Protein AF-A0AAU5IG30-F1 (afdb_monomer_lite)

pLDDT: mean 88.31, std 13.95, range [46.56, 98.06]

Secondary structure (DSSP, 8-state):
----TT---HHHHHHHHHHHHTTSS---TT-EEETTEEE---GGGG-HHHHHHHHHHHHHHHHHHTT-

Structure (mmCIF, N/CA/C/O backbone):
data_AF-A0AAU5IG30-F1
#
_entry.id   AF-A0AAU5IG30-F1
#
loop_
_atom_site.group_PDB
_atom_site.id
_atom_site.type_symbol
_atom_site.label_atom_id
_atom_site.label_alt_id
_atom_site.label_comp_id
_atom_site.label_asym_id
_atom_site.label_entity_id
_atom_site.label_seq_id
_atom_site.pdbx_PDB_ins_code
_atom_site.Cartn_x
_atom_site.Cartn_y
_atom_site.Cartn_z
_atom_site.occupancy
_atom_site.B_iso_or_equiv
_atom_site.auth_seq_id
_atom_site.auth_comp_id
_atom_site.auth_asym_id
_atom_site.auth_atom_id
_atom_site.pdbx_PDB_model_num
ATOM 1 N N . MET A 1 1 ? 7.237 30.198 -10.769 1.00 46.56 1 MET A N 1
ATOM 2 C CA . MET A 1 1 ? 6.719 28.952 -10.165 1.00 46.56 1 MET A CA 1
ATOM 3 C C . MET A 1 1 ? 7.870 27.966 -10.084 1.00 46.56 1 MET A C 1
ATOM 5 O O . MET A 1 1 ? 8.314 27.484 -11.116 1.00 46.56 1 MET A O 1
ATOM 9 N N . THR A 1 2 ? 8.417 27.743 -8.896 1.00 54.66 2 THR A N 1
ATOM 10 C CA . THR A 1 2 ? 9.445 26.725 -8.653 1.00 54.66 2 THR A CA 1
ATOM 11 C C . THR A 1 2 ? 8.755 25.368 -8.529 1.00 54.66 2 THR A C 1
ATOM 13 O O . THR A 1 2 ? 7.964 25.157 -7.616 1.00 54.66 2 THR A O 1
ATOM 16 N N . LEU A 1 3 ? 8.995 24.469 -9.487 1.00 61.44 3 LEU A N 1
ATOM 17 C CA . LEU A 1 3 ? 8.550 23.077 -9.402 1.00 61.44 3 LEU A CA 1
ATOM 18 C C . LEU A 1 3 ? 9.299 22.398 -8.254 1.00 61.44 3 LEU A C 1
ATOM 20 O O . LEU A 1 3 ? 10.529 22.417 -8.229 1.00 61.44 3 LEU A O 1
ATOM 24 N N . THR A 1 4 ? 8.575 21.794 -7.313 1.00 61.03 4 THR A N 1
ATOM 25 C CA . THR A 1 4 ? 9.174 20.916 -6.307 1.00 61.03 4 THR A CA 1
ATOM 26 C C . THR A 1 4 ? 9.850 19.761 -7.058 1.00 61.03 4 THR A C 1
ATOM 28 O O . THR A 1 4 ? 9.151 19.029 -7.763 1.00 61.03 4 THR A O 1
ATOM 31 N N . PRO A 1 5 ? 11.173 19.553 -6.938 1.00 59.25 5 PRO A N 1
ATOM 32 C CA . PRO A 1 5 ? 11.916 18.571 -7.743 1.00 59.25 5 PRO A CA 1
ATOM 33 C C . PRO A 1 5 ? 11.518 17.102 -7.490 1.00 59.25 5 PRO A C 1
ATOM 35 O O . PRO A 1 5 ? 12.050 16.198 -8.122 1.00 59.25 5 PRO A O 1
ATOM 38 N N . PHE A 1 6 ? 10.555 16.863 -6.596 1.00 60.66 6 PHE A N 1
ATOM 39 C CA . PHE A 1 6 ? 10.052 15.551 -6.190 1.00 60.66 6 PHE A CA 1
ATOM 40 C C . PHE A 1 6 ? 8.652 15.216 -6.717 1.00 60.66 6 PHE A C 1
ATOM 42 O O . PHE A 1 6 ? 8.107 14.168 -6.368 1.00 60.66 6 PHE A O 1
ATOM 49 N N . ALA A 1 7 ? 8.038 16.088 -7.518 1.00 72.62 7 ALA A N 1
ATOM 50 C CA . ALA A 1 7 ? 6.704 15.829 -8.039 1.00 72.62 7 ALA A CA 1
ATOM 51 C C . ALA A 1 7 ? 6.764 14.767 -9.151 1.00 72.62 7 ALA A C 1
ATOM 53 O O . ALA A 1 7 ? 7.025 15.074 -10.315 1.00 72.62 7 ALA A O 1
ATOM 54 N N . THR A 1 8 ? 6.509 13.507 -8.794 1.00 83.81 8 THR A N 1
ATOM 55 C CA . THR A 1 8 ? 6.254 12.443 -9.768 1.00 83.81 8 THR A CA 1
ATOM 56 C C . THR A 1 8 ? 5.096 12.874 -10.669 1.00 83.81 8 THR A C 1
ATOM 58 O O . THR A 1 8 ? 4.004 13.187 -10.192 1.00 83.81 8 THR A O 1
ATOM 61 N N . SER A 1 9 ? 5.329 12.918 -11.984 1.00 89.94 9 SER A N 1
ATOM 62 C CA . SER A 1 9 ? 4.272 13.274 -12.934 1.00 89.94 9 SER A CA 1
ATOM 63 C C . SER A 1 9 ? 3.146 12.234 -12.904 1.00 89.94 9 SER A C 1
ATOM 65 O O . SER A 1 9 ? 3.385 11.065 -12.600 1.00 89.94 9 SER A O 1
ATOM 67 N N . ARG A 1 10 ? 1.920 12.617 -13.289 1.00 92.62 10 ARG A N 1
ATOM 68 C CA . ARG A 1 10 ? 0.789 11.668 -13.364 1.00 92.62 10 ARG A CA 1
ATOM 69 C C . ARG A 1 10 ? 1.098 10.464 -14.260 1.00 92.62 10 ARG A C 1
ATOM 71 O O . ARG A 1 10 ? 0.746 9.344 -13.913 1.00 92.62 10 ARG A O 1
ATOM 78 N N . ASN A 1 11 ? 1.779 10.691 -15.387 1.00 95.06 11 ASN A N 1
ATOM 79 C CA . ASN A 1 11 ? 2.172 9.623 -16.309 1.00 95.06 11 ASN A CA 1
ATOM 80 C C . ASN A 1 11 ? 3.171 8.660 -15.646 1.00 95.06 11 ASN A C 1
ATOM 82 O O . ASN A 1 11 ? 2.981 7.448 -15.675 1.00 95.06 11 A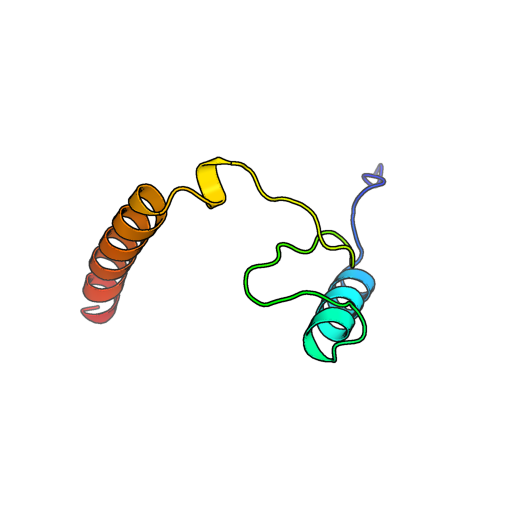SN A O 1
ATOM 86 N N . THR A 1 12 ? 4.182 9.209 -14.969 1.00 94.19 12 THR A N 1
ATOM 87 C CA . THR A 1 12 ? 5.182 8.426 -14.234 1.00 94.19 12 THR A CA 1
ATOM 88 C C . THR A 1 12 ? 4.546 7.618 -13.099 1.00 94.19 12 THR A C 1
ATOM 90 O O . THR A 1 12 ? 4.837 6.435 -12.961 1.00 94.19 12 THR A O 1
ATOM 93 N N . ALA A 1 13 ? 3.628 8.215 -12.332 1.00 93.94 13 ALA A N 1
ATOM 94 C CA . ALA A 1 13 ? 2.893 7.522 -11.273 1.00 93.94 13 ALA A CA 1
ATOM 95 C C . ALA A 1 13 ? 2.047 6.364 -11.828 1.00 93.94 13 ALA A C 1
ATOM 97 O O . ALA A 1 13 ? 2.074 5.264 -11.283 1.00 93.94 13 ALA A O 1
ATOM 98 N N . GLY A 1 14 ? 1.353 6.590 -12.950 1.00 95.81 14 GLY A N 1
ATOM 99 C CA . GLY A 1 14 ? 0.581 5.548 -13.627 1.00 95.81 14 GLY A CA 1
ATOM 100 C C . GLY A 1 14 ? 1.452 4.387 -14.105 1.00 95.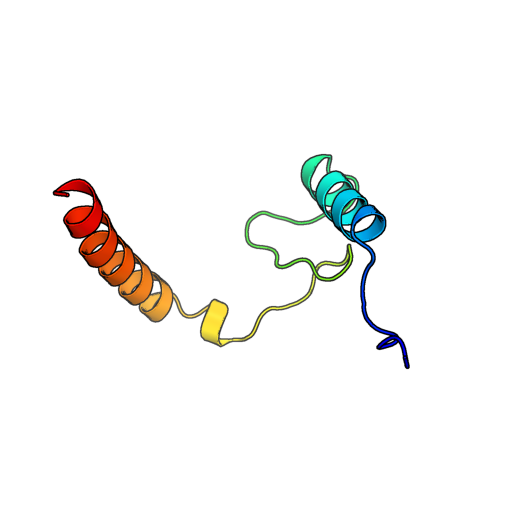81 14 GLY A C 1
ATOM 101 O O . GLY A 1 14 ? 1.068 3.231 -13.952 1.00 95.81 14 GLY A O 1
ATOM 102 N N . ARG A 1 15 ? 2.653 4.678 -14.619 1.00 97.06 15 ARG A N 1
ATOM 103 C CA . ARG A 1 15 ? 3.607 3.639 -15.017 1.00 97.06 15 ARG A CA 1
ATOM 104 C C . ARG A 1 15 ? 4.099 2.817 -13.827 1.00 97.06 15 ARG A C 1
ATOM 106 O O . ARG A 1 15 ? 4.076 1.599 -13.912 1.00 97.06 15 ARG A O 1
ATOM 113 N N . 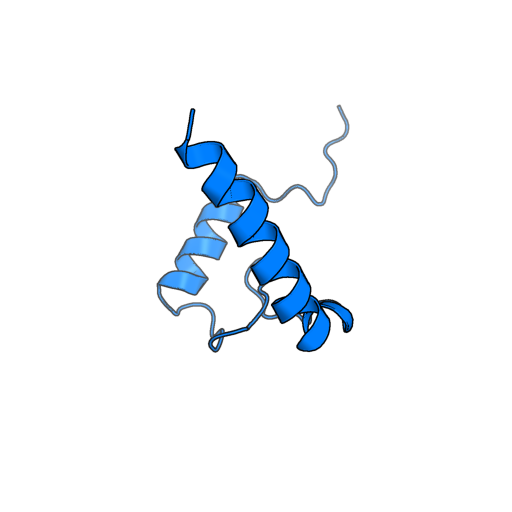HIS A 1 16 ? 4.455 3.458 -12.712 1.00 95.81 16 HIS A N 1
ATOM 114 C CA . HIS A 1 16 ? 4.843 2.737 -11.495 1.00 95.81 16 HIS A CA 1
ATOM 115 C C . HIS A 1 16 ? 3.735 1.811 -10.983 1.00 95.81 16 HIS A C 1
ATOM 117 O O . HIS A 1 16 ? 4.017 0.679 -10.606 1.00 95.81 16 HIS A O 1
ATOM 123 N N . LEU A 1 17 ? 2.477 2.265 -11.006 1.00 95.75 17 LEU A N 1
ATOM 124 C CA . LEU A 1 17 ? 1.338 1.420 -10.647 1.00 95.75 17 LEU A CA 1
ATOM 125 C C . LEU A 1 17 ? 1.208 0.218 -11.594 1.00 95.75 17 LEU A C 1
ATOM 127 O O . LEU A 1 17 ? 1.054 -0.910 -11.131 1.00 95.75 17 LEU A O 1
ATOM 131 N N . ALA A 1 18 ? 1.289 0.450 -12.907 1.00 97.56 18 ALA A N 1
ATOM 132 C CA . ALA A 1 18 ? 1.212 -0.618 -13.901 1.00 97.56 18 ALA A CA 1
ATOM 133 C C . ALA A 1 18 ? 2.338 -1.647 -13.725 1.00 97.56 18 ALA A C 1
ATOM 135 O O . ALA A 1 18 ? 2.075 -2.844 -13.789 1.00 97.56 18 ALA A O 1
ATOM 136 N N . ASP A 1 19 ? 3.564 -1.199 -13.445 1.00 97.38 19 ASP A N 1
ATOM 137 C CA . ASP A 1 19 ? 4.713 -2.081 -13.231 1.00 97.38 19 ASP A CA 1
ATOM 138 C C . ASP A 1 19 ? 4.516 -3.001 -12.011 1.00 97.38 19 ASP A C 1
ATOM 140 O O . ASP A 1 19 ? 4.884 -4.173 -12.071 1.00 97.38 19 ASP A O 1
ATOM 144 N N . VAL A 1 20 ? 3.886 -2.518 -10.932 1.00 96.62 20 VAL A N 1
ATOM 145 C CA . VAL A 1 20 ? 3.535 -3.351 -9.766 1.00 96.62 20 VAL A CA 1
ATOM 146 C C . VAL A 1 20 ? 2.432 -4.351 -10.114 1.00 96.62 20 VAL A C 1
ATOM 148 O O . VAL A 1 20 ? 2.578 -5.542 -9.855 1.00 96.62 20 VAL A O 1
ATOM 151 N N . VAL A 1 21 ? 1.343 -3.892 -10.739 1.00 95.44 21 VAL A N 1
ATOM 152 C CA . VAL A 1 21 ? 0.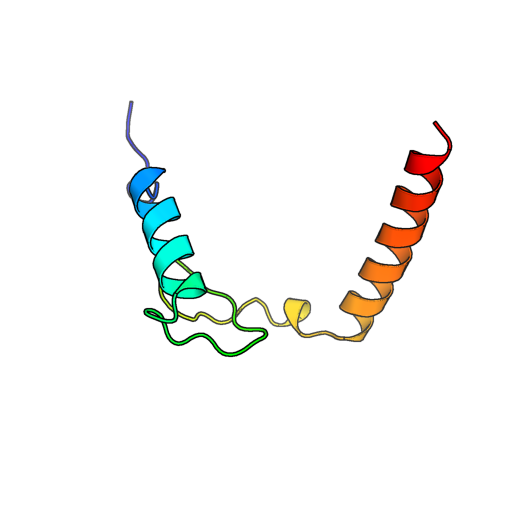181 -4.739 -11.070 1.00 95.44 21 VAL A CA 1
ATOM 153 C C . VAL A 1 21 ? 0.537 -5.839 -12.074 1.00 95.44 21 VAL A C 1
ATOM 155 O O . VAL A 1 21 ? 0.041 -6.957 -11.965 1.00 95.44 21 VAL A O 1
ATOM 158 N N . LEU A 1 22 ? 1.404 -5.540 -13.044 1.00 96.88 22 LEU A N 1
ATOM 159 C CA . LEU A 1 22 ? 1.848 -6.491 -14.067 1.00 96.88 22 LEU A CA 1
ATOM 160 C C . LEU A 1 22 ? 3.003 -7.392 -13.596 1.00 96.88 22 LEU A C 1
ATOM 162 O O . LEU A 1 22 ? 3.443 -8.254 -14.353 1.00 96.88 22 LEU A O 1
ATOM 166 N N . GLY A 1 23 ? 3.504 -7.205 -12.370 1.00 95.44 23 GLY A N 1
ATOM 167 C CA . GLY A 1 23 ? 4.604 -7.993 -11.811 1.00 95.44 23 GLY A CA 1
ATOM 168 C C . GLY A 1 23 ? 5.990 -7.641 -12.363 1.00 95.44 23 GLY A C 1
ATOM 169 O O . GLY A 1 23 ? 6.952 -8.356 -12.086 1.00 95.44 23 GLY A O 1
ATOM 170 N N . THR A 1 24 ? 6.122 -6.542 -13.112 1.00 97.25 24 THR A N 1
ATOM 171 C CA . THR A 1 24 ? 7.421 -6.002 -13.551 1.00 97.25 24 THR A CA 1
ATOM 172 C C . THR A 1 24 ? 8.263 -5.566 -12.350 1.00 97.25 24 THR A C 1
ATOM 174 O O . THR A 1 24 ? 9.473 -5.788 -12.328 1.00 97.25 24 THR A O 1
ATOM 177 N N . THR A 1 25 ? 7.629 -4.966 -11.337 1.00 96.44 25 THR A N 1
ATOM 178 C CA . THR A 1 25 ? 8.244 -4.675 -10.038 1.00 96.44 25 THR A CA 1
ATOM 179 C C . THR A 1 25 ? 7.942 -5.824 -9.071 1.00 96.44 25 THR A C 1
ATOM 181 O O . THR A 1 25 ? 6.780 -6.002 -8.702 1.00 96.44 25 THR A O 1
ATOM 184 N N . PRO A 1 26 ? 8.952 -6.589 -8.608 1.00 95.12 26 PRO A N 1
ATOM 185 C CA . PRO A 1 26 ? 8.739 -7.650 -7.630 1.00 95.12 26 PRO A CA 1
ATOM 186 C C . PRO A 1 26 ? 8.340 -7.052 -6.277 1.00 95.12 26 PRO A C 1
ATOM 188 O O . PRO A 1 26 ? 9.166 -6.458 -5.586 1.00 95.12 26 PRO A O 1
ATOM 191 N N . ALA A 1 27 ? 7.073 -7.208 -5.905 1.00 94.88 27 ALA A N 1
ATOM 192 C CA . ALA A 1 27 ? 6.519 -6.734 -4.644 1.00 94.88 27 ALA A CA 1
ATOM 193 C C . ALA A 1 27 ? 5.593 -7.818 -4.066 1.00 94.88 27 ALA A C 1
ATOM 195 O O . ALA A 1 27 ? 4.454 -7.948 -4.517 1.00 94.88 27 ALA A O 1
ATOM 196 N N . PRO A 1 28 ? 6.069 -8.638 -3.109 1.00 92.25 28 PRO A N 1
ATOM 197 C CA . PRO A 1 28 ? 5.219 -9.595 -2.405 1.00 92.25 28 PRO A CA 1
ATOM 198 C C . PRO A 1 28 ? 3.996 -8.920 -1.772 1.00 92.25 28 PRO A C 1
ATOM 200 O O . PRO A 1 28 ? 4.043 -7.735 -1.429 1.00 92.25 28 PRO A O 1
ATOM 203 N N . THR A 1 29 ? 2.918 -9.677 -1.561 1.00 90.56 29 THR A N 1
ATOM 204 C CA . THR A 1 29 ? 1.732 -9.190 -0.841 1.00 90.56 29 THR A CA 1
ATOM 205 C C . THR A 1 29 ? 2.126 -8.555 0.494 1.00 90.56 29 THR A C 1
ATOM 207 O O . THR A 1 29 ? 2.922 -9.120 1.240 1.00 90.56 29 THR A O 1
ATOM 210 N N . GLY A 1 30 ? 1.582 -7.367 0.775 1.00 89.38 30 GLY A N 1
ATOM 211 C CA . GLY A 1 30 ? 1.914 -6.576 1.966 1.00 89.38 30 GLY A CA 1
ATOM 212 C C . GLY A 1 30 ? 3.112 -5.630 1.803 1.00 89.38 30 GLY A C 1
ATOM 213 O O . GLY A 1 30 ? 3.432 -4.893 2.731 1.00 89.38 30 GLY A O 1
ATOM 214 N N . SER A 1 31 ? 3.772 -5.605 0.640 1.00 92.50 31 SER A N 1
ATOM 215 C CA . SER A 1 31 ? 4.859 -4.651 0.377 1.00 92.50 31 SER A CA 1
ATOM 216 C C . SER A 1 31 ? 4.334 -3.227 0.195 1.00 92.50 31 SER A C 1
ATOM 218 O O . SER A 1 31 ? 3.386 -2.999 -0.556 1.00 92.50 31 SER A O 1
ATOM 220 N N . CYS A 1 32 ? 5.017 -2.254 0.798 1.00 92.94 32 CYS A N 1
ATOM 221 C CA . CYS A 1 32 ? 4.883 -0.850 0.420 1.00 92.94 32 CYS A CA 1
ATOM 222 C C . CYS A 1 32 ? 5.815 -0.563 -0.770 1.00 92.94 32 CYS A C 1
ATOM 224 O O . CYS A 1 32 ? 6.941 -1.063 -0.812 1.00 92.94 32 CYS A O 1
ATOM 226 N N . VAL A 1 33 ? 5.349 0.208 -1.757 1.00 94.56 33 VAL A N 1
ATOM 227 C CA . VAL A 1 33 ? 6.132 0.563 -2.951 1.00 94.56 33 VAL A CA 1
ATOM 228 C C . VAL A 1 33 ? 6.219 2.080 -3.083 1.00 94.56 33 VAL A C 1
ATOM 230 O O . VAL A 1 33 ? 5.209 2.742 -3.315 1.00 94.56 33 VAL A O 1
ATOM 233 N N . ASP A 1 34 ? 7.436 2.621 -3.022 1.00 93.12 34 ASP A N 1
ATOM 234 C CA . ASP A 1 34 ? 7.741 4.019 -3.326 1.00 93.12 34 ASP A CA 1
ATOM 235 C C . ASP A 1 34 ? 8.431 4.131 -4.692 1.00 93.12 34 ASP A C 1
ATOM 237 O O . ASP A 1 34 ? 9.486 3.544 -4.936 1.00 93.12 34 ASP A O 1
ATOM 241 N N . ARG A 1 35 ? 7.817 4.884 -5.616 1.00 91.06 35 ARG A N 1
ATOM 242 C CA . ARG A 1 35 ? 8.367 5.201 -6.956 1.00 91.06 35 ARG A CA 1
ATOM 243 C C . ARG A 1 35 ? 8.954 3.987 -7.702 1.00 91.06 35 ARG A C 1
ATOM 245 O O . ARG A 1 35 ? 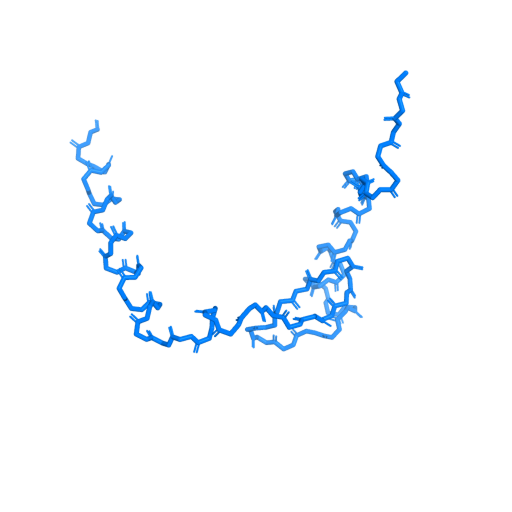10.001 4.072 -8.344 1.00 91.06 35 ARG A O 1
ATOM 252 N N . GLY A 1 36 ? 8.265 2.847 -7.624 1.00 92.00 36 GLY A N 1
ATOM 253 C CA . GLY A 1 36 ? 8.649 1.601 -8.300 1.00 92.00 36 GLY A CA 1
ATOM 254 C C . GLY A 1 36 ? 9.662 0.735 -7.545 1.00 92.00 36 GLY A C 1
ATOM 255 O O . GLY A 1 36 ? 10.178 -0.225 -8.117 1.00 92.00 36 GLY A O 1
ATOM 256 N N . ARG A 1 37 ? 9.956 1.048 -6.280 1.00 93.12 37 ARG A N 1
ATOM 257 C CA . ARG A 1 37 ? 10.810 0.245 -5.400 1.00 93.12 37 ARG A CA 1
ATOM 258 C C . ARG A 1 37 ? 10.038 -0.179 -4.167 1.00 93.12 37 ARG A C 1
ATOM 260 O O . ARG A 1 37 ? 9.309 0.624 -3.602 1.00 93.12 37 ARG A O 1
ATOM 267 N N . VAL A 1 38 ? 10.224 -1.425 -3.745 1.00 95.00 38 VAL A N 1
ATOM 268 C CA . VAL A 1 38 ? 9.767 -1.842 -2.419 1.00 95.00 38 VAL A CA 1
ATOM 269 C C . VAL A 1 38 ? 10.545 -1.038 -1.386 1.00 95.00 38 VAL A C 1
ATOM 271 O O . VAL A 1 38 ? 11.777 -1.020 -1.423 1.00 95.00 38 VAL A O 1
ATOM 274 N N . ASP A 1 39 ? 9.817 -0.375 -0.499 1.00 94.44 39 ASP A N 1
ATOM 275 C CA . ASP A 1 39 ? 10.373 0.368 0.624 1.00 94.44 39 ASP A CA 1
ATOM 276 C C . ASP A 1 39 ? 9.638 -0.030 1.905 1.00 94.44 39 ASP A C 1
ATOM 278 O O . ASP A 1 39 ? 8.520 -0.556 1.871 1.00 94.44 39 ASP A O 1
ATOM 282 N N . ARG A 1 40 ? 10.283 0.170 3.051 1.00 92.00 40 ARG A N 1
ATOM 283 C CA . ARG A 1 40 ? 9.675 -0.155 4.336 1.00 92.00 40 ARG A CA 1
ATOM 284 C C . ARG A 1 40 ? 8.752 0.985 4.758 1.00 92.00 40 ARG A C 1
ATOM 286 O O . ARG A 1 40 ? 9.150 2.146 4.751 1.00 92.00 40 ARG A O 1
ATOM 293 N N . SER A 1 41 ? 7.530 0.642 5.164 1.00 90.94 41 SER A N 1
ATOM 294 C CA . SER A 1 41 ? 6.657 1.606 5.838 1.00 90.94 41 SER A CA 1
ATOM 295 C C . SER A 1 41 ? 7.172 1.910 7.252 1.00 90.94 41 SER A C 1
ATOM 297 O O . SER A 1 41 ? 8.151 1.323 7.718 1.00 90.94 41 SER A O 1
ATOM 299 N N . SER A 1 42 ? 6.503 2.813 7.963 1.00 92.25 42 SER A N 1
ATOM 300 C CA . SER A 1 42 ? 6.792 3.046 9.379 1.00 92.25 42 SER A CA 1
ATOM 301 C C . SER A 1 42 ? 6.514 1.796 10.224 1.00 92.25 42 SER A C 1
ATOM 303 O O . SER A 1 42 ? 5.697 0.955 9.840 1.00 92.25 42 SER A O 1
ATOM 305 N N . ASP A 1 43 ? 7.161 1.672 11.386 1.00 93.50 43 ASP A N 1
ATOM 306 C CA . ASP A 1 43 ? 6.962 0.524 12.283 1.00 93.50 43 ASP A CA 1
ATOM 307 C C . ASP A 1 43 ? 5.506 0.406 12.751 1.00 93.50 43 ASP A C 1
ATOM 309 O O . ASP A 1 43 ? 4.973 -0.694 12.863 1.00 93.50 43 ASP A O 1
ATOM 313 N N . GLU A 1 44 ? 4.818 1.534 12.927 1.00 94.12 44 GLU A N 1
ATOM 314 C CA . GLU A 1 44 ? 3.410 1.561 13.311 1.00 94.12 44 GLU A CA 1
ATOM 315 C C . GLU A 1 44 ? 2.477 0.966 12.257 1.00 94.12 44 GLU A C 1
ATOM 317 O O . GLU A 1 44 ? 1.377 0.543 12.603 1.00 94.12 44 GLU A O 1
ATOM 322 N N . SER A 1 45 ? 2.894 0.943 10.986 1.00 92.31 45 SER A N 1
ATOM 323 C CA . SER A 1 45 ? 2.123 0.314 9.905 1.00 92.31 45 SER A CA 1
ATOM 324 C C . SER A 1 45 ? 2.100 -1.212 10.019 1.00 92.31 45 SER A C 1
ATOM 326 O O . SER A 1 45 ? 1.329 -1.855 9.319 1.00 92.31 45 SER A O 1
ATOM 328 N N . TYR A 1 46 ? 2.962 -1.781 10.866 1.00 91.69 46 TYR A N 1
ATOM 329 C CA . TYR A 1 46 ? 3.071 -3.216 11.108 1.00 91.69 46 TYR A CA 1
ATOM 330 C C . TYR A 1 46 ? 2.570 -3.614 12.507 1.00 91.69 46 TYR A C 1
ATOM 332 O O . TYR A 1 46 ? 2.780 -4.757 12.911 1.00 91.69 46 TYR A O 1
ATOM 340 N N . ASP A 1 47 ? 1.950 -2.698 13.266 1.00 96.50 47 ASP A N 1
ATOM 341 C CA . ASP A 1 47 ? 1.333 -3.014 14.561 1.00 96.50 47 ASP A CA 1
ATOM 342 C C . ASP A 1 47 ? -0.070 -3.618 14.335 1.00 96.50 47 ASP A C 1
ATOM 344 O O . ASP A 1 47 ? -1.001 -2.874 14.006 1.00 96.50 47 ASP A O 1
ATOM 348 N N . PRO A 1 48 ? -0.256 -4.938 14.543 1.00 95.75 48 PRO A N 1
ATOM 349 C CA . PRO A 1 48 ? -1.520 -5.610 14.244 1.00 95.75 48 PRO A CA 1
ATOM 350 C C . PRO A 1 48 ? -2.674 -5.099 15.109 1.00 95.75 48 PRO A C 1
ATOM 352 O O . PRO A 1 48 ? -3.807 -5.023 14.650 1.00 95.75 48 PRO A O 1
ATOM 355 N N . ARG A 1 49 ? -2.398 -4.666 16.346 1.00 97.81 49 ARG A N 1
ATOM 356 C CA . ARG A 1 49 ? -3.446 -4.130 17.221 1.00 97.81 49 ARG A CA 1
ATOM 357 C C . ARG A 1 49 ? -4.001 -2.823 16.664 1.00 97.81 49 ARG A C 1
ATOM 359 O O . ARG A 1 49 ? -5.197 -2.572 16.752 1.00 97.81 49 ARG A O 1
ATOM 366 N N . ARG A 1 50 ? -3.135 -1.984 16.089 1.00 97.25 50 ARG A N 1
ATOM 367 C CA . ARG A 1 50 ? -3.572 -0.732 15.460 1.00 97.25 50 ARG A CA 1
ATOM 368 C C . ARG A 1 50 ? -4.340 -0.978 14.170 1.00 97.25 50 ARG A C 1
ATOM 370 O O . ARG A 1 50 ? -5.241 -0.201 13.868 1.00 97.25 50 ARG A O 1
ATOM 377 N N . GLU A 1 51 ? -3.979 -2.017 13.423 1.00 96.31 51 GLU A N 1
ATOM 378 C CA . GLU A 1 51 ? -4.715 -2.436 12.230 1.00 96.31 51 GLU A CA 1
ATOM 379 C C . GLU A 1 51 ? -6.144 -2.867 12.590 1.00 96.31 51 GLU A C 1
ATOM 381 O O . GLU A 1 51 ? -7.095 -2.347 12.004 1.00 96.31 51 GLU A O 1
ATOM 386 N N . ASP A 1 52 ? -6.303 -3.697 13.625 1.00 97.69 52 ASP A N 1
ATOM 387 C CA . ASP A 1 52 ? -7.613 -4.133 14.124 1.00 97.69 52 ASP A CA 1
ATOM 388 C C . ASP A 1 52 ? -8.467 -2.945 14.610 1.00 97.69 52 ASP A C 1
ATOM 390 O O . ASP A 1 52 ? -9.619 -2.780 14.201 1.00 97.69 52 ASP A O 1
ATOM 394 N N . GLU A 1 53 ? -7.890 -2.062 15.436 1.00 98.06 53 GLU A N 1
ATOM 395 C CA . GLU A 1 53 ? -8.569 -0.855 15.933 1.00 98.06 53 GLU A CA 1
ATOM 396 C C . GLU A 1 53 ? -9.021 0.070 14.785 1.00 98.06 53 GLU A C 1
ATOM 398 O O . GLU A 1 53 ? -10.116 0.644 14.829 1.00 98.06 53 GLU A O 1
ATOM 403 N N . LEU A 1 54 ? -8.186 0.220 13.748 1.00 96.81 54 LEU A N 1
ATOM 404 C CA . LEU A 1 54 ? -8.506 1.012 12.561 1.00 96.81 54 LEU A CA 1
ATOM 405 C C . LEU A 1 54 ? -9.653 0.384 11.766 1.00 96.81 54 LEU A C 1
ATOM 407 O O . LEU A 1 54 ? -10.545 1.109 11.316 1.00 96.81 54 LEU A O 1
ATOM 411 N N . TRP A 1 55 ? -9.634 -0.938 11.598 1.00 97.38 55 TRP A N 1
ATOM 412 C CA . TRP A 1 55 ? -10.664 -1.660 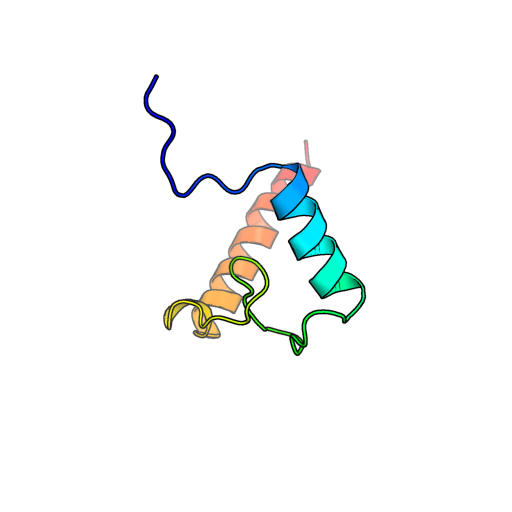10.862 1.00 97.38 55 TRP A CA 1
ATOM 413 C C . TRP A 1 55 ? -12.032 -1.524 11.535 1.00 97.38 55 TRP A C 1
ATOM 415 O O . TRP A 1 55 ? -12.993 -1.098 10.892 1.00 97.38 55 TRP A O 1
ATOM 425 N N . GLU A 1 56 ? -12.110 -1.751 12.850 1.00 98.06 56 GLU A N 1
ATOM 426 C CA . GLU A 1 56 ? -13.352 -1.567 13.610 1.00 98.06 56 GLU A CA 1
ATOM 427 C C . GLU A 1 56 ? -13.901 -0.136 13.493 1.00 98.06 56 GLU A C 1
ATOM 429 O O . GLU A 1 56 ? -15.111 0.080 13.371 1.00 98.06 56 GLU A O 1
ATOM 434 N N . ALA A 1 57 ? -13.022 0.869 13.548 1.00 97.06 57 ALA A N 1
ATOM 435 C CA . ALA A 1 57 ? -13.428 2.260 13.400 1.00 97.06 57 ALA A CA 1
ATOM 436 C C . ALA A 1 57 ? -13.978 2.544 11.991 1.00 97.06 57 ALA A C 1
ATOM 438 O O . ALA A 1 57 ? -15.012 3.205 11.857 1.00 97.06 57 ALA A O 1
ATOM 439 N N . ALA A 1 58 ? -13.319 2.025 10.950 1.00 96.88 58 ALA A N 1
ATOM 440 C CA . ALA A 1 58 ? -13.760 2.170 9.567 1.00 96.88 58 ALA A CA 1
ATOM 441 C C . ALA A 1 58 ? -15.139 1.530 9.337 1.00 96.88 58 ALA A C 1
ATOM 443 O O . ALA A 1 58 ? -16.005 2.158 8.720 1.00 96.88 58 ALA A O 1
ATOM 444 N N . GLU A 1 59 ? -15.383 0.336 9.883 1.00 96.69 59 GLU A N 1
ATOM 445 C CA . GLU A 1 59 ? -16.688 -0.330 9.810 1.00 96.69 59 GLU A CA 1
ATOM 446 C C . GLU A 1 59 ? -17.789 0.507 10.472 1.00 96.69 59 GLU A C 1
ATOM 448 O O . GLU A 1 59 ? -18.827 0.760 9.859 1.00 96.69 59 GLU A O 1
ATOM 453 N N . ARG A 1 60 ? -17.550 1.032 11.683 1.00 96.25 60 ARG A N 1
ATOM 454 C CA . ARG A 1 60 ? -18.527 1.892 12.378 1.00 96.25 60 ARG A CA 1
ATOM 455 C C . ARG A 1 60 ? -18.870 3.148 11.575 1.00 96.25 60 ARG A C 1
ATOM 457 O O . ARG A 1 60 ? -20.038 3.530 11.504 1.00 96.25 60 ARG A O 1
ATOM 464 N N . PHE A 1 61 ? -17.874 3.802 10.973 1.00 95.94 61 PHE A N 1
ATOM 465 C CA . PHE A 1 61 ? -18.102 5.029 10.205 1.00 95.94 61 PHE A CA 1
ATOM 466 C C . PHE A 1 61 ? -18.797 4.778 8.866 1.00 95.94 61 PHE A C 1
ATOM 468 O O . PHE A 1 61 ? -19.641 5.576 8.458 1.00 95.94 61 PHE A O 1
ATOM 475 N N . THR A 1 62 ? -18.468 3.680 8.188 1.00 94.81 62 THR A N 1
ATOM 476 C CA . THR A 1 62 ? -19.032 3.363 6.868 1.00 94.81 62 THR A CA 1
ATOM 477 C C . THR A 1 62 ? -20.418 2.730 6.952 1.00 94.81 62 THR A C 1
ATOM 479 O O . THR A 1 62 ? -21.259 3.034 6.108 1.00 94.81 62 THR A O 1
ATOM 482 N N . ALA A 1 63 ? -20.719 1.960 8.003 1.00 90.56 63 ALA A N 1
ATOM 483 C CA . ALA A 1 63 ? -22.070 1.455 8.257 1.00 90.56 63 ALA A CA 1
ATOM 484 C C . ALA A 1 63 ? -23.083 2.603 8.423 1.00 90.56 63 ALA A C 1
ATOM 486 O O . ALA A 1 63 ? -24.144 2.593 7.808 1.00 90.56 63 ALA A O 1
ATOM 487 N N . CYS A 1 64 ? -22.707 3.658 9.153 1.00 65.00 64 CYS A N 1
ATOM 488 C CA . CYS A 1 64 ? -23.543 4.848 9.347 1.00 65.00 64 CYS A CA 1
ATOM 489 C C . CYS A 1 64 ? -23.683 5.705 8.068 1.00 65.00 64 CYS A C 1
ATOM 491 O O . CYS A 1 64 ? -24.648 6.450 7.905 1.00 65.00 64 CYS A O 1
ATOM 493 N N . ALA A 1 65 ? -22.734 5.596 7.130 1.00 61.22 65 ALA A N 1
ATOM 494 C CA . ALA A 1 65 ? -22.806 6.266 5.831 1.00 61.22 65 ALA A CA 1
ATOM 495 C C . ALA A 1 65 ? -23.759 5.566 4.844 1.00 61.22 65 ALA A C 1
ATOM 497 O O . ALA A 1 65 ? -24.247 6.217 3.927 1.00 61.22 65 ALA A O 1
ATOM 498 N N . SER A 1 66 ? -24.039 4.272 5.040 1.00 59.88 66 SER A N 1
ATOM 499 C CA . SER A 1 66 ? -24.982 3.499 4.219 1.00 59.88 66 SER A CA 1
ATOM 500 C C . SER A 1 66 ? -26.451 3.694 4.621 1.00 59.88 66 SER A C 1
ATOM 502 O O . SER A 1 66 ? -27.340 3.239 3.904 1.00 59.88 66 SER A O 1
ATOM 504 N N . GLU A 1 67 ? -26.714 4.336 5.761 1.00 58.00 67 GLU A N 1
ATOM 505 C CA . GLU A 1 67 ? -28.062 4.626 6.275 1.00 58.00 67 GLU A CA 1
ATOM 506 C C . GLU A 1 67 ? -28.562 6.038 5.891 1.00 58.00 67 GLU A C 1
ATOM 508 O O . GLU A 1 67 ? -29.599 6.489 6.383 1.00 58.00 67 GLU A O 1
ATOM 513 N N . ARG A 1 68 ? -27.838 6.745 5.012 1.00 50.53 68 ARG A N 1
ATOM 514 C CA . ARG A 1 68 ? -28.226 8.035 4.413 1.00 50.53 68 ARG A CA 1
ATOM 515 C C . ARG A 1 68 ? -28.488 7.896 2.921 1.00 50.53 68 ARG A C 1
ATOM 517 O O . ARG A 1 68 ? -29.327 8.685 2.433 1.00 50.53 68 ARG A O 1
#

Sequence (68 aa):
MTLTPFATSRNTAGRHLADVVLGTTPAPTGSCVDRGRVDRSSDESYDPRREDELWEAAERFTACASER

Radius of gyration: 17.03 Å; chains: 1; bounding box: 40×38×34 Å

Foldseek 3Di:
DDDPPPDQDPVQVVVLVVCVVVCVQPAPPPFDDDSSHGDDDDPVVVDVVVVVVVVVVVCVVVVVVVVD